Protein AF-A0A7C5DPU6-F1 (afdb_monomer_lite)

Radius of gyration: 11.87 Å; chains: 1; bounding box: 27×28×28 Å

Secondary structure (DSSP, 8-state):
--EEEEE--GGGHHHHHHHHHHHTTT-GGGS-SSHHHHHHHHHHHHHHSGGGEEEEEETTEEEEEEE---

Structure (mmCIF, N/CA/C/O backbone):
data_AF-A0A7C5DPU6-F1
#
_entry.id   AF-A0A7C5DPU6-F1
#
loop_
_atom_site.group_PDB
_atom_site.id
_atom_site.type_symbol
_atom_site.label_atom_id
_atom_site.label_alt_id
_atom_site.label_comp_id
_atom_site.label_asym_id
_atom_site.label_entity_id
_atom_site.label_seq_id
_atom_site.pdbx_PDB_ins_code
_atom_site.Cartn_x
_atom_site.Cartn_y
_atom_site.Cartn_z
_atom_site.occupancy
_atom_site.B_iso_or_equiv
_atom_site.auth_seq_id
_atom_site.auth_comp_id
_atom_site.auth_asym_id
_atom_site.auth_atom_id
_atom_site.pdbx_PDB_model_num
ATOM 1 N N . MET A 1 1 ? -16.571 -13.701 7.722 1.00 68.88 1 MET A N 1
ATOM 2 C CA . MET A 1 1 ? -15.381 -12.861 7.476 1.00 68.88 1 MET A CA 1
ATOM 3 C C . MET A 1 1 ? -15.834 -11.423 7.543 1.00 68.88 1 MET A C 1
ATOM 5 O O . MET A 1 1 ? -16.739 -11.070 6.801 1.00 68.88 1 MET A O 1
ATOM 9 N N . GLU A 1 2 ? -15.279 -10.641 8.460 1.00 87.75 2 GLU A N 1
ATOM 10 C CA . GLU A 1 2 ? -15.584 -9.215 8.572 1.00 87.75 2 GLU A CA 1
ATOM 11 C C . GLU A 1 2 ? -14.461 -8.430 7.896 1.00 87.75 2 GLU A C 1
ATOM 13 O O . GLU A 1 2 ? -13.294 -8.594 8.251 1.00 87.75 2 GLU A O 1
ATOM 18 N N . VAL A 1 3 ? -14.821 -7.630 6.894 1.00 94.50 3 VAL A N 1
ATOM 19 C CA . VAL A 1 3 ? -13.917 -6.676 6.249 1.00 94.50 3 VAL A CA 1
ATOM 20 C C . VAL A 1 3 ? -14.176 -5.316 6.869 1.00 94.50 3 VAL A C 1
ATOM 22 O O . VAL A 1 3 ? -15.320 -4.860 6.893 1.00 94.50 3 VAL A O 1
ATOM 25 N N . ARG A 1 4 ? -13.120 -4.648 7.331 1.00 96.94 4 ARG A N 1
ATOM 26 C CA . ARG A 1 4 ? -13.210 -3.279 7.844 1.00 96.94 4 ARG A CA 1
ATOM 27 C C . ARG A 1 4 ? -12.520 -2.317 6.892 1.00 96.94 4 ARG A C 1
ATOM 29 O O . ARG A 1 4 ? -11.379 -2.550 6.514 1.00 96.94 4 ARG A O 1
ATOM 36 N N . ILE A 1 5 ? -13.190 -1.222 6.547 1.00 97.62 5 ILE A N 1
ATOM 37 C CA . ILE A 1 5 ? -12.587 -0.124 5.785 1.00 97.62 5 ILE A CA 1
ATOM 38 C C . ILE A 1 5 ? -12.228 1.003 6.751 1.00 97.62 5 ILE A C 1
ATOM 40 O O . ILE A 1 5 ? -13.031 1.377 7.609 1.00 97.62 5 ILE A O 1
ATOM 44 N N . ARG A 1 6 ? -11.017 1.545 6.624 1.00 97.06 6 ARG A N 1
ATOM 45 C CA . ARG A 1 6 ? -10.554 2.694 7.414 1.00 97.06 6 ARG A CA 1
ATOM 46 C C . ARG A 1 6 ? -9.491 3.487 6.664 1.00 97.06 6 ARG A C 1
ATOM 48 O O . ARG A 1 6 ? -8.931 2.999 5.690 1.00 97.06 6 ARG A O 1
ATOM 55 N N . LYS A 1 7 ? -9.173 4.685 7.155 1.00 97.38 7 LYS A N 1
ATOM 56 C CA . LYS A 1 7 ? -8.036 5.466 6.651 1.00 97.38 7 LYS A CA 1
ATOM 57 C C . LYS A 1 7 ? -6.708 4.732 6.880 1.00 97.38 7 LYS A C 1
ATOM 59 O O . LYS A 1 7 ? -6.544 4.048 7.901 1.00 97.38 7 LYS A O 1
ATOM 64 N N . VAL A 1 8 ? -5.778 4.903 5.943 1.00 97.19 8 VAL A N 1
ATOM 65 C CA . VAL A 1 8 ? -4.376 4.469 6.068 1.00 97.19 8 VAL A CA 1
ATOM 66 C C . VAL A 1 8 ? -3.708 5.167 7.253 1.00 97.19 8 VAL A C 1
ATOM 68 O O . VAL A 1 8 ? -4.018 6.320 7.567 1.00 97.19 8 VAL A O 1
ATOM 71 N N . ARG A 1 9 ? -2.763 4.484 7.901 1.00 96.19 9 ARG A N 1
ATOM 72 C CA . ARG A 1 9 ? -1.824 5.093 8.849 1.00 96.19 9 ARG A CA 1
ATOM 73 C C . ARG A 1 9 ? -0.427 5.116 8.237 1.00 96.19 9 ARG A C 1
ATOM 75 O O . ARG A 1 9 ? -0.028 4.176 7.564 1.00 96.19 9 ARG A O 1
ATOM 82 N N . GLU A 1 10 ? 0.341 6.157 8.531 1.00 95.81 10 GLU A N 1
ATOM 83 C CA . GLU A 1 10 ? 1.696 6.340 7.987 1.00 95.81 10 GLU A CA 1
ATOM 84 C C . GLU A 1 10 ? 2.638 5.158 8.256 1.00 95.81 10 GLU A C 1
ATOM 86 O O . GLU A 1 10 ? 3.386 4.745 7.376 1.00 95.81 10 GLU A O 1
ATOM 91 N N . GLY A 1 11 ? 2.554 4.556 9.447 1.00 96.44 11 GLY A N 1
ATOM 92 C CA . GLY A 1 11 ? 3.368 3.390 9.809 1.00 96.44 11 GLY A CA 1
ATOM 93 C C . GLY A 1 11 ? 3.051 2.115 9.014 1.00 96.44 11 GLY A C 1
ATOM 94 O O . GLY A 1 11 ? 3.727 1.112 9.195 1.00 96.44 11 GLY A O 1
ATOM 95 N N . GLU A 1 12 ? 2.028 2.132 8.156 1.00 96.38 12 GLU A N 1
ATOM 96 C CA . GLU A 1 12 ? 1.592 0.981 7.357 1.00 96.38 12 GLU A CA 1
ATOM 97 C C . GLU A 1 12 ? 2.094 1.062 5.906 1.00 96.38 12 GLU A C 1
ATOM 99 O O . GLU A 1 12 ? 1.982 0.085 5.171 1.00 96.38 12 GLU A O 1
ATOM 104 N N . LEU A 1 13 ? 2.677 2.189 5.475 1.00 97.94 13 LEU A N 1
ATOM 105 C CA . LEU A 1 13 ? 3.030 2.426 4.067 1.00 97.94 13 LEU A CA 1
ATOM 106 C C . LEU A 1 13 ? 4.021 1.396 3.505 1.00 97.94 13 LEU A C 1
ATOM 108 O O . LEU A 1 13 ? 3.885 0.983 2.358 1.00 97.94 13 LEU A O 1
ATOM 112 N N . GLU A 1 14 ? 4.972 0.926 4.311 1.00 98.12 14 GLU A N 1
ATOM 113 C CA . GLU A 1 14 ? 5.920 -0.120 3.901 1.00 98.12 14 GLU A CA 1
ATOM 114 C C . GLU A 1 14 ? 5.231 -1.479 3.695 1.00 98.12 14 GLU A C 1
ATOM 116 O O . GLU A 1 14 ? 5.543 -2.217 2.761 1.00 98.12 14 GLU A O 1
ATOM 121 N N . GLU A 1 15 ? 4.261 -1.827 4.547 1.00 97.62 15 GLU A N 1
ATOM 122 C CA . GLU A 1 15 ? 3.461 -3.043 4.368 1.00 97.62 15 GLU A CA 1
ATOM 123 C C . GLU A 1 15 ? 2.579 -2.940 3.117 1.00 97.62 15 GLU A C 1
ATOM 125 O O . GLU A 1 15 ? 2.481 -3.901 2.345 1.00 97.62 15 GLU A O 1
ATOM 130 N N . LEU A 1 16 ? 1.987 -1.765 2.887 1.00 98.19 16 LEU A N 1
ATOM 131 C CA . LEU A 1 16 ? 1.178 -1.486 1.705 1.00 98.19 16 LEU A CA 1
ATOM 132 C C . LEU A 1 16 ? 2.010 -1.506 0.419 1.00 98.19 16 LEU A C 1
ATOM 134 O O . LEU A 1 16 ? 1.526 -2.033 -0.578 1.00 98.19 16 LEU A O 1
ATOM 138 N N . ALA A 1 17 ? 3.262 -1.041 0.442 1.00 98.38 17 ALA A N 1
ATOM 139 C CA . ALA A 1 17 ? 4.175 -1.146 -0.696 1.00 98.38 17 ALA A CA 1
ATOM 140 C C . ALA A 1 17 ? 4.420 -2.612 -1.071 1.00 98.38 17 ALA A C 1
ATO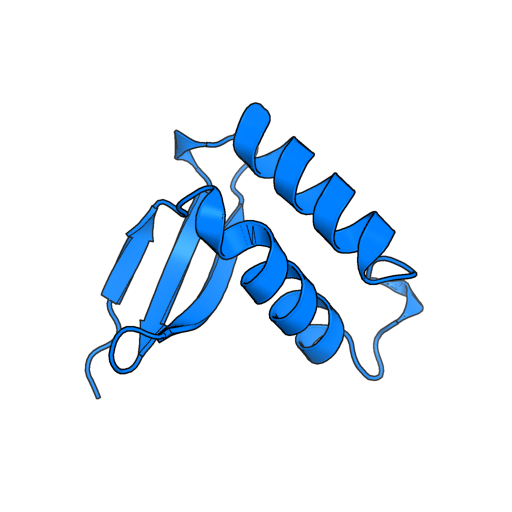M 142 O O . ALA A 1 17 ? 4.252 -3.003 -2.223 1.00 98.38 17 ALA A O 1
ATOM 143 N N . ARG A 1 18 ? 4.699 -3.480 -0.091 1.00 98.31 18 ARG A N 1
ATOM 144 C CA . ARG A 1 18 ? 4.843 -4.922 -0.353 1.00 98.31 18 ARG A CA 1
ATOM 145 C C . ARG A 1 18 ? 3.557 -5.558 -0.873 1.00 98.31 18 ARG A C 1
ATOM 147 O O . ARG A 1 18 ? 3.617 -6.463 -1.704 1.00 98.31 18 ARG A O 1
ATOM 154 N N . LEU A 1 19 ? 2.395 -5.137 -0.370 1.00 98.19 19 LEU A N 1
ATOM 155 C CA . LEU A 1 19 ? 1.098 -5.592 -0.876 1.00 98.19 19 LEU A CA 1
ATOM 156 C C . LEU A 1 19 ? 0.872 -5.146 -2.327 1.00 98.19 19 LEU A C 1
ATOM 158 O O . LEU A 1 19 ? 0.457 -5.962 -3.145 1.00 98.19 19 LEU A O 1
ATOM 162 N N . TYR A 1 20 ? 1.199 -3.895 -2.640 1.00 98.25 20 TYR A N 1
ATOM 163 C CA . TYR A 1 20 ? 1.152 -3.325 -3.980 1.00 98.25 20 TYR A CA 1
ATOM 164 C C . TYR A 1 20 ? 2.035 -4.115 -4.953 1.00 98.25 20 TYR A C 1
ATOM 166 O O . TYR A 1 20 ? 1.536 -4.597 -5.965 1.00 98.25 20 TYR A O 1
ATOM 174 N N . MET A 1 21 ? 3.301 -4.371 -4.603 1.00 98.25 21 MET A N 1
ATOM 175 C CA . MET A 1 21 ? 4.209 -5.154 -5.452 1.00 98.25 21 MET A CA 1
ATOM 176 C C . MET A 1 21 ? 3.659 -6.558 -5.737 1.00 98.25 21 MET A C 1
ATOM 178 O O . MET A 1 21 ? 3.735 -7.037 -6.866 1.00 98.25 21 MET A O 1
ATOM 182 N N . ARG A 1 22 ? 3.052 -7.216 -4.736 1.00 97.81 22 ARG A N 1
ATOM 183 C CA . ARG A 1 22 ? 2.388 -8.518 -4.932 1.00 97.81 22 ARG A CA 1
ATOM 184 C C . ARG A 1 22 ? 1.162 -8.425 -5.840 1.00 97.81 22 ARG A C 1
ATOM 186 O O . ARG A 1 22 ? 0.942 -9.333 -6.631 1.00 97.81 22 ARG A O 1
ATOM 193 N N . ALA A 1 23 ? 0.375 -7.354 -5.736 1.00 97.56 23 ALA A N 1
ATOM 194 C CA . ALA A 1 23 ? -0.814 -7.152 -6.564 1.00 97.56 23 ALA A CA 1
ATOM 195 C C . ALA A 1 23 ? -0.476 -6.982 -8.057 1.00 97.56 23 ALA A C 1
ATOM 197 O O . ALA A 1 23 ? -1.295 -7.327 -8.905 1.00 97.56 23 ALA A O 1
ATOM 198 N N . TYR A 1 24 ? 0.732 -6.500 -8.365 1.00 97.88 24 TYR A N 1
ATOM 199 C CA . TYR A 1 24 ? 1.228 -6.299 -9.728 1.00 97.88 24 TYR A CA 1
ATOM 200 C C . TYR A 1 24 ? 2.129 -7.431 -10.255 1.00 97.88 24 TYR A C 1
ATOM 202 O O . TYR A 1 24 ? 2.677 -7.298 -11.348 1.00 97.88 24 TYR A O 1
ATOM 210 N N . GLN A 1 25 ? 2.275 -8.561 -9.551 1.00 97.06 25 GLN A N 1
ATOM 211 C CA . GLN A 1 25 ? 3.000 -9.721 -10.091 1.00 97.06 25 GLN A CA 1
ATOM 212 C C . GLN A 1 25 ? 2.321 -10.245 -11.370 1.00 97.06 25 GLN A C 1
ATOM 214 O O . GLN A 1 25 ? 1.130 -10.554 -11.369 1.00 97.06 25 GLN A O 1
ATOM 219 N N . GLY A 1 26 ? 3.076 -10.340 -12.467 1.00 98.00 26 GLY A N 1
ATOM 220 C CA . GLY A 1 26 ? 2.572 -10.634 -13.815 1.00 98.00 26 GLY A CA 1
ATOM 221 C C . GLY A 1 26 ? 1.968 -9.432 -14.557 1.00 98.00 26 GLY A C 1
ATOM 222 O O . GLY A 1 26 ? 1.488 -9.580 -15.684 1.00 98.00 26 GLY A O 1
ATOM 223 N N . LEU A 1 27 ? 1.972 -8.248 -13.939 1.00 97.69 27 LEU A N 1
ATOM 224 C CA . LEU A 1 27 ? 1.492 -6.969 -14.469 1.00 97.69 27 LEU A CA 1
ATOM 225 C C . LEU A 1 27 ? 2.524 -5.852 -14.235 1.00 97.69 27 LEU A C 1
ATOM 227 O O . LEU A 1 27 ? 2.158 -4.681 -14.170 1.00 97.69 27 LEU A O 1
ATOM 231 N N . GLU A 1 28 ? 3.810 -6.196 -14.144 1.00 96.75 28 GLU A N 1
ATOM 232 C CA . GLU A 1 28 ? 4.892 -5.318 -13.677 1.00 96.75 28 GLU A CA 1
ATOM 233 C C . GLU A 1 28 ? 4.970 -4.009 -14.469 1.00 96.75 28 GLU A C 1
ATOM 235 O O . GLU A 1 28 ? 5.248 -2.961 -13.904 1.00 96.75 28 GLU A O 1
ATOM 240 N N . ARG A 1 29 ? 4.634 -4.037 -15.767 1.00 97.19 29 ARG A N 1
ATOM 241 C CA . ARG A 1 29 ? 4.599 -2.842 -16.632 1.00 97.19 29 ARG A CA 1
ATOM 242 C C . ARG A 1 29 ? 3.619 -1.749 -16.182 1.00 97.19 29 ARG A C 1
ATOM 244 O O . ARG A 1 29 ? 3.651 -0.657 -16.738 1.00 97.19 29 ARG A O 1
ATOM 251 N N . TYR A 1 30 ? 2.689 -2.079 -15.291 1.00 96.94 30 TYR A N 1
ATOM 252 C CA . TYR A 1 30 ? 1.671 -1.172 -14.765 1.00 96.94 30 TYR A CA 1
ATOM 253 C C . TYR A 1 30 ? 1.913 -0.786 -13.305 1.00 96.94 30 TYR A C 1
ATOM 255 O O . TYR A 1 30 ? 1.181 0.056 -12.786 1.00 96.94 30 TYR A O 1
ATOM 263 N N . GLY A 1 31 ? 2.868 -1.445 -12.649 1.00 96.62 31 GLY A N 1
ATOM 264 C CA . GLY A 1 31 ? 3.239 -1.176 -11.272 1.00 96.62 31 GLY A CA 1
ATOM 265 C C . GLY A 1 31 ? 4.525 -0.358 -11.184 1.00 96.62 31 GLY A C 1
ATOM 266 O O . GLY A 1 31 ? 5.232 -0.177 -12.175 1.00 96.62 31 GLY A O 1
ATOM 267 N N . GLU A 1 32 ? 4.853 0.088 -9.977 1.00 98.00 32 GLU A N 1
ATOM 268 C CA . GLU A 1 32 ? 6.168 0.648 -9.676 1.00 98.00 32 GLU A CA 1
ATOM 269 C C . GLU A 1 32 ? 7.284 -0.392 -9.882 1.00 98.00 32 GLU A C 1
ATOM 271 O O . GLU A 1 32 ? 7.093 -1.584 -9.612 1.00 98.00 32 GLU A O 1
ATOM 276 N N . PRO A 1 33 ? 8.477 0.033 -10.332 1.00 97.06 33 PRO A N 1
ATOM 277 C CA . PRO A 1 33 ? 9.550 -0.882 -10.717 1.00 97.06 33 PRO A CA 1
ATOM 278 C C . PRO A 1 33 ? 10.293 -1.495 -9.519 1.00 97.06 33 PRO A C 1
ATOM 280 O O . PRO A 1 33 ? 11.054 -2.448 -9.693 1.00 97.06 33 PRO A O 1
ATOM 283 N N . SER A 1 34 ? 10.116 -0.956 -8.309 1.00 97.75 34 SER A N 1
ATOM 284 C CA . SER A 1 34 ? 10.773 -1.434 -7.089 1.00 97.75 34 SER A CA 1
ATOM 285 C C . SER A 1 34 ? 9.937 -1.144 -5.837 1.00 97.75 34 SER A C 1
ATOM 287 O O . SER A 1 34 ? 9.046 -0.295 -5.847 1.00 97.75 34 SER A O 1
ATOM 289 N N . GLU A 1 35 ? 10.246 -1.827 -4.727 1.00 97.88 35 GLU A N 1
ATOM 290 C CA . GLU A 1 35 ? 9.618 -1.539 -3.426 1.00 97.88 35 GLU A CA 1
ATOM 291 C C . GLU A 1 35 ? 9.937 -0.113 -2.942 1.00 97.88 35 GLU A C 1
ATOM 293 O O . GLU A 1 35 ? 9.089 0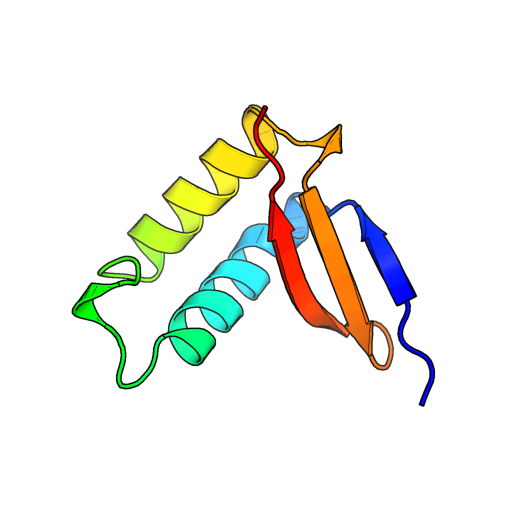.520 -2.322 1.00 97.88 35 GLU A O 1
ATOM 298 N N .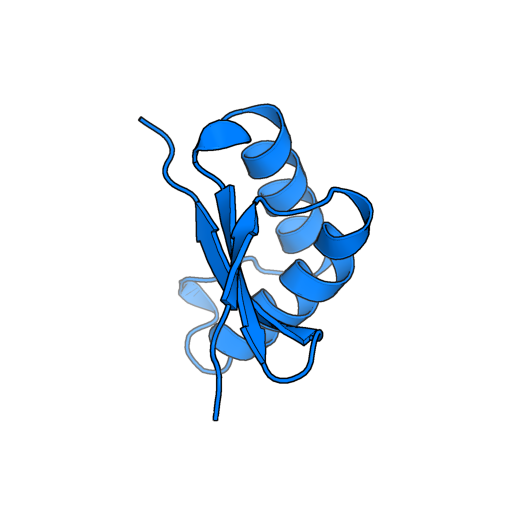 GLU A 1 36 ? 11.117 0.426 -3.261 1.00 98.31 36 GLU A N 1
ATOM 299 C CA . GLU A 1 36 ? 11.514 1.792 -2.889 1.00 98.31 36 GLU A CA 1
ATOM 300 C C . GLU A 1 36 ? 10.695 2.859 -3.633 1.00 98.31 36 GLU A C 1
ATOM 302 O O . GLU A 1 36 ? 10.218 3.816 -3.015 1.00 98.31 36 GLU A O 1
ATOM 307 N N . GLU A 1 37 ? 10.459 2.660 -4.933 1.00 98.50 37 GLU A N 1
ATOM 308 C CA . GLU A 1 37 ? 9.578 3.521 -5.733 1.00 98.50 37 GLU A CA 1
ATOM 309 C C . GLU A 1 37 ? 8.124 3.398 -5.256 1.00 98.50 37 GLU A C 1
ATOM 311 O O . GLU A 1 37 ? 7.458 4.408 -5.034 1.00 98.50 37 GLU A O 1
ATOM 316 N N . ALA A 1 38 ? 7.656 2.182 -4.943 1.00 98.38 38 ALA A N 1
ATOM 317 C CA . ALA A 1 38 ? 6.334 1.966 -4.351 1.00 98.38 38 ALA A CA 1
ATOM 318 C C . ALA A 1 38 ? 6.163 2.678 -2.998 1.00 98.38 38 ALA A C 1
ATOM 320 O O . ALA A 1 38 ? 5.131 3.306 -2.756 1.00 98.38 38 ALA A O 1
ATOM 321 N N . ILE A 1 39 ? 7.164 2.632 -2.114 1.00 98.56 39 ILE A N 1
ATOM 322 C CA . ILE A 1 39 ? 7.136 3.368 -0.840 1.00 98.56 39 ILE A CA 1
ATOM 323 C C . ILE A 1 39 ? 7.077 4.876 -1.099 1.00 98.56 39 ILE A C 1
ATOM 325 O O . ILE A 1 39 ? 6.296 5.579 -0.454 1.00 98.56 39 ILE A O 1
ATOM 329 N N . SER A 1 40 ? 7.886 5.377 -2.033 1.00 98.44 40 SER A N 1
ATOM 330 C CA . SER A 1 40 ? 7.929 6.798 -2.388 1.00 98.44 40 SER A CA 1
ATOM 331 C C . SER A 1 40 ? 6.587 7.276 -2.950 1.00 98.44 40 SER A C 1
ATOM 333 O O . SER A 1 40 ? 6.057 8.292 -2.492 1.00 98.44 40 SER A O 1
ATOM 335 N N . TYR A 1 41 ? 5.979 6.495 -3.842 1.00 97.62 41 TYR A N 1
ATOM 336 C CA . TYR A 1 41 ? 4.651 6.747 -4.392 1.00 97.62 41 TYR A CA 1
ATOM 337 C C . TYR A 1 41 ? 3.564 6.761 -3.308 1.00 97.62 41 TYR A C 1
ATOM 339 O O . TYR A 1 41 ? 2.774 7.702 -3.218 1.00 97.62 41 TYR A O 1
ATOM 347 N N . L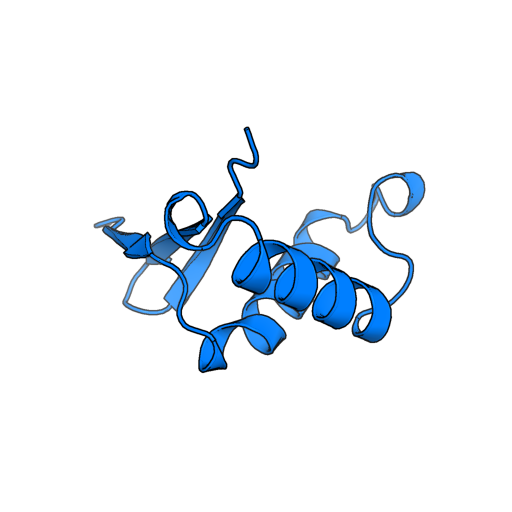EU A 1 42 ? 3.548 5.770 -2.413 1.00 97.75 42 LEU A N 1
ATOM 348 C CA . LEU A 1 42 ? 2.549 5.706 -1.343 1.00 97.75 42 LEU A CA 1
ATOM 349 C C . LEU A 1 42 ? 2.733 6.813 -0.295 1.00 97.75 42 LEU A C 1
ATOM 351 O O . LEU A 1 42 ? 1.742 7.305 0.246 1.00 97.75 42 LEU A O 1
ATOM 355 N N . ARG A 1 43 ? 3.970 7.254 -0.029 1.00 98.00 43 ARG A N 1
ATOM 356 C CA . ARG A 1 43 ? 4.240 8.454 0.785 1.00 98.00 43 ARG A CA 1
ATOM 357 C C . ARG A 1 43 ? 3.688 9.710 0.121 1.00 98.00 43 ARG A C 1
ATOM 359 O O . ARG A 1 43 ? 3.074 10.525 0.807 1.00 98.00 43 ARG A O 1
ATOM 366 N N . TRP A 1 44 ? 3.863 9.849 -1.193 1.00 97.25 44 TRP A N 1
ATOM 367 C CA . TRP A 1 44 ? 3.290 10.958 -1.950 1.00 97.25 44 TRP A CA 1
ATOM 368 C C . TRP A 1 44 ? 1.755 10.951 -1.881 1.00 97.25 44 TRP A C 1
ATOM 370 O O . TRP A 1 44 ? 1.167 11.972 -1.527 1.00 97.25 44 TRP A O 1
ATOM 380 N N . LEU A 1 45 ? 1.102 9.803 -2.091 1.00 96.88 45 LEU A N 1
ATOM 381 C CA . LEU A 1 45 ? -0.354 9.673 -1.932 1.00 96.88 45 LEU A CA 1
ATOM 382 C C . LEU A 1 45 ? -0.807 10.029 -0.511 1.00 96.88 45 LEU A C 1
ATOM 384 O O . LEU A 1 45 ? -1.757 10.781 -0.315 1.00 96.88 45 LEU A O 1
ATOM 388 N N . TYR A 1 46 ? -0.102 9.541 0.508 1.00 96.94 46 TYR A N 1
ATOM 389 C CA . TYR A 1 46 ? -0.434 9.849 1.897 1.00 96.94 46 TYR A CA 1
ATOM 390 C C . TYR A 1 46 ? -0.297 11.337 2.236 1.00 96.94 46 TYR A C 1
ATOM 392 O O . TYR A 1 46 ? -1.086 11.849 3.028 1.00 96.94 46 TYR A O 1
ATOM 400 N N . ALA A 1 47 ? 0.669 12.038 1.639 1.00 96.06 47 ALA A N 1
ATOM 401 C CA . ALA A 1 47 ? 0.844 13.473 1.833 1.00 96.06 47 ALA A CA 1
ATOM 402 C C . ALA A 1 47 ? -0.233 14.306 1.115 1.00 96.06 47 ALA A C 1
ATOM 404 O O . ALA A 1 47 ? -0.698 15.295 1.679 1.00 96.06 47 ALA A O 1
ATOM 405 N N . ASN A 1 48 ? -0.640 13.910 -0.096 1.00 95.06 48 ASN A N 1
ATOM 406 C CA . ASN A 1 48 ? -1.506 14.727 -0.955 1.00 95.06 48 ASN A CA 1
ATOM 407 C C . ASN A 1 48 ? -2.999 14.393 -0.825 1.00 95.06 48 ASN A C 1
ATOM 409 O O . ASN A 1 48 ? -3.825 15.300 -0.785 1.00 95.06 48 ASN A O 1
ATOM 413 N N . CYS A 1 49 ? -3.360 13.117 -0.673 1.00 94.88 49 CYS A N 1
ATOM 414 C CA . CYS A 1 49 ? -4.752 12.663 -0.657 1.00 94.88 49 CYS A CA 1
ATOM 415 C C . CYS A 1 49 ? -5.098 11.851 0.605 1.00 94.88 49 CYS A C 1
ATOM 417 O O . CYS A 1 49 ? -5.874 10.896 0.555 1.00 94.88 49 CYS A O 1
ATOM 419 N N . ARG A 1 50 ? -4.548 12.231 1.771 1.00 93.50 50 ARG A N 1
ATOM 420 C CA . ARG A 1 50 ? -4.728 11.513 3.054 1.00 93.50 50 ARG A CA 1
ATOM 421 C C . ARG A 1 50 ? -6.182 11.180 3.387 1.00 93.50 50 ARG A C 1
ATOM 423 O O . ARG A 1 50 ? -6.481 10.095 3.881 1.00 93.50 50 ARG A O 1
ATOM 430 N N . GLU A 1 51 ? -7.083 12.125 3.142 1.00 94.88 51 GLU A N 1
ATOM 431 C CA . GLU A 1 51 ? -8.509 11.976 3.441 1.00 94.88 51 GLU A CA 1
ATOM 432 C C . GLU A 1 51 ? -9.201 10.966 2.513 1.00 94.88 51 GLU A C 1
ATOM 434 O O . GLU A 1 51 ? -10.180 10.343 2.922 1.00 94.88 51 GLU A O 1
ATOM 439 N N . GLY A 1 52 ? -8.659 10.777 1.307 1.00 96.56 52 GLY A N 1
ATOM 440 C CA . GLY A 1 52 ? -9.110 9.830 0.290 1.00 96.56 52 GLY A CA 1
ATOM 441 C C . GLY A 1 52 ? -8.357 8.496 0.288 1.00 96.56 52 GLY A C 1
ATOM 442 O O . GLY A 1 52 ? -8.596 7.683 -0.603 1.00 96.56 52 GLY A O 1
ATOM 443 N N . PHE A 1 53 ? -7.447 8.256 1.240 1.00 97.50 53 PHE A N 1
ATOM 444 C CA . PHE A 1 53 ? -6.590 7.071 1.252 1.00 97.50 53 PHE A CA 1
ATOM 445 C C . PHE A 1 53 ? -7.052 6.046 2.300 1.00 97.50 53 PHE A C 1
ATOM 447 O O . PHE A 1 53 ? -6.905 6.235 3.514 1.00 97.50 53 PHE A O 1
ATOM 454 N N . PHE A 1 54 ? -7.608 4.931 1.825 1.00 98.00 54 PHE A N 1
ATOM 455 C CA . PHE A 1 54 ? -8.240 3.898 2.644 1.00 98.00 54 PHE A CA 1
ATOM 456 C C . PHE A 1 54 ? -7.585 2.528 2.478 1.00 98.00 54 PHE A C 1
ATOM 458 O O . PHE A 1 54 ? -7.096 2.192 1.404 1.00 98.00 54 PHE A O 1
ATOM 465 N N . VAL A 1 55 ? -7.655 1.707 3.528 1.00 98.12 55 VAL A N 1
ATOM 466 C CA . VAL A 1 55 ? -7.337 0.273 3.505 1.00 98.12 55 VAL A CA 1
ATOM 467 C C . VAL A 1 55 ? -8.576 -0.562 3.796 1.00 98.12 55 VAL A C 1
ATOM 469 O O . VAL A 1 55 ? -9.444 -0.154 4.572 1.00 98.12 55 VAL A O 1
ATOM 472 N N . ALA A 1 56 ? -8.613 -1.758 3.218 1.00 97.88 56 ALA A N 1
ATOM 473 C CA . ALA A 1 56 ? -9.467 -2.851 3.654 1.00 97.88 56 ALA A CA 1
ATOM 474 C C . ALA A 1 56 ? -8.660 -3.788 4.564 1.00 97.88 56 ALA A C 1
ATOM 476 O O . ALA A 1 56 ? -7.567 -4.223 4.199 1.00 97.88 56 ALA A O 1
ATOM 477 N N . GLU A 1 57 ? -9.203 -4.117 5.733 1.00 96.44 57 GLU A N 1
ATOM 478 C CA . GLU A 1 57 ? -8.597 -5.030 6.700 1.00 96.44 57 GLU A CA 1
ATOM 479 C C . GLU A 1 57 ? -9.372 -6.342 6.806 1.00 96.44 57 GLU A C 1
ATOM 481 O O . GLU A 1 57 ? -10.602 -6.343 6.883 1.00 96.44 57 GLU A O 1
ATOM 486 N N . LEU A 1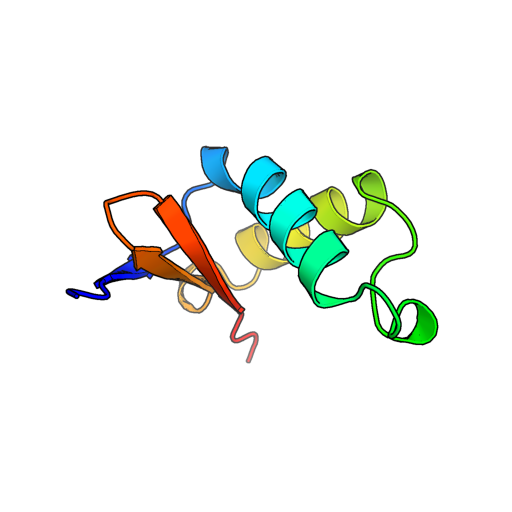 58 ? -8.635 -7.448 6.920 1.00 96.56 58 LEU A N 1
ATOM 487 C CA . LEU A 1 58 ? -9.131 -8.748 7.371 1.00 96.56 58 LEU A CA 1
ATOM 488 C C . LEU A 1 58 ? -8.327 -9.172 8.602 1.00 96.56 58 LEU A C 1
ATOM 490 O O . LEU A 1 58 ? -7.100 -9.205 8.561 1.00 96.56 58 LEU A O 1
ATOM 494 N N . PHE A 1 59 ? -9.010 -9.486 9.707 1.00 92.94 59 PHE A N 1
ATOM 495 C CA . PHE A 1 59 ? -8.370 -9.880 10.976 1.00 92.94 59 PHE A CA 1
ATOM 496 C C . PHE A 1 59 ? -7.295 -8.885 11.464 1.00 92.94 59 PHE A C 1
ATOM 498 O O . PHE A 1 59 ? -6.253 -9.280 11.983 1.00 92.94 59 PHE A O 1
ATOM 505 N N . GLY A 1 60 ? -7.539 -7.584 11.262 1.00 90.94 60 GLY A N 1
ATOM 506 C CA . GLY A 1 60 ? -6.623 -6.508 11.657 1.00 90.94 60 GLY A CA 1
ATOM 507 C C . GLY A 1 60 ? -5.388 -6.344 10.765 1.00 90.94 60 GLY A C 1
ATOM 508 O O . GLY A 1 60 ? -4.483 -5.607 11.142 1.00 90.94 60 GLY A O 1
ATOM 509 N N . ARG A 1 61 ? -5.332 -7.018 9.608 1.00 93.19 61 ARG A N 1
ATOM 510 C CA . ARG A 1 61 ? -4.249 -6.881 8.625 1.00 93.19 61 ARG A CA 1
ATOM 511 C C . ARG A 1 61 ? -4.751 -6.224 7.340 1.00 93.19 61 ARG A C 1
ATOM 513 O O . ARG A 1 61 ? -5.793 -6.658 6.839 1.00 93.19 61 ARG A O 1
ATOM 520 N N . PRO A 1 62 ? -4.034 -5.237 6.778 1.00 96.50 62 PRO A N 1
ATOM 521 C CA . PRO A 1 62 ? -4.346 -4.693 5.461 1.00 96.50 62 PRO A CA 1
ATOM 522 C C . PRO A 1 62 ? -4.279 -5.770 4.368 1.00 96.50 62 PRO A C 1
ATOM 524 O O . PRO A 1 62 ? -3.296 -6.500 4.251 1.00 96.50 62 PRO A O 1
ATOM 527 N N . VAL A 1 63 ? -5.328 -5.865 3.552 1.00 96.94 63 VAL A N 1
ATOM 528 C CA . VAL A 1 63 ? -5.413 -6.798 2.408 1.00 96.94 63 VAL A CA 1
ATOM 529 C C . VAL A 1 63 ? -5.661 -6.101 1.073 1.00 96.94 63 VAL A C 1
ATOM 531 O O . VAL A 1 63 ? -5.574 -6.729 0.024 1.00 96.94 63 VAL A O 1
ATOM 534 N N . GLY A 1 64 ? -5.938 -4.800 1.104 1.00 97.19 64 GLY A N 1
ATOM 535 C CA . GLY A 1 64 ? -6.102 -3.950 -0.068 1.00 97.19 64 GLY A CA 1
ATOM 536 C C . GLY A 1 64 ? -6.145 -2.487 0.347 1.00 97.19 64 GLY A C 1
ATOM 537 O O . GLY A 1 64 ? -6.357 -2.180 1.523 1.00 97.19 64 GLY A O 1
ATOM 538 N N . PHE A 1 65 ? -5.955 -1.586 -0.607 1.00 97.75 65 PHE A N 1
ATOM 539 C CA . PHE A 1 65 ? -6.083 -0.152 -0.386 1.00 97.75 65 PHE A CA 1
ATOM 540 C C . PHE A 1 65 ? -6.577 0.559 -1.643 1.00 97.75 65 PHE A C 1
ATOM 542 O O . PHE A 1 65 ? -6.518 0.010 -2.741 1.00 97.75 65 PHE A O 1
ATOM 549 N N . VAL A 1 66 ? -7.064 1.783 -1.467 1.00 97.38 66 VAL A N 1
ATOM 550 C CA . VAL A 1 66 ? -7.431 2.693 -2.553 1.00 97.38 66 VAL A CA 1
ATOM 551 C C . VAL A 1 66 ? -7.066 4.114 -2.152 1.00 97.38 66 VAL A C 1
ATOM 553 O O . VAL A 1 66 ? -7.306 4.512 -1.012 1.00 97.38 66 VAL A O 1
ATOM 556 N N . ALA A 1 67 ? -6.486 4.864 -3.083 1.00 96.50 67 ALA A N 1
ATOM 557 C CA . ALA A 1 67 ? -6.239 6.289 -2.939 1.00 96.50 67 ALA A CA 1
ATOM 558 C C . ALA A 1 67 ? -7.096 7.043 -3.961 1.00 96.50 67 ALA A C 1
ATOM 560 O O . ALA A 1 67 ? -7.029 6.761 -5.156 1.00 96.50 67 ALA A O 1
ATOM 561 N N . CYS A 1 68 ? -7.921 7.966 -3.476 1.00 94.25 68 CYS A N 1
ATOM 562 C CA . CYS A 1 68 ? -8.737 8.850 -4.301 1.00 94.25 68 CYS A CA 1
ATOM 563 C C . CYS A 1 68 ? -8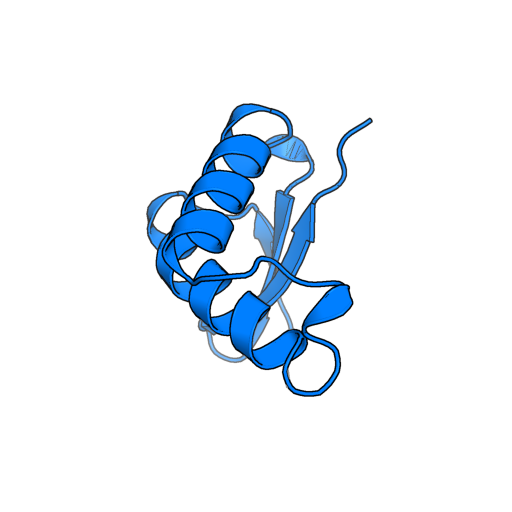.133 10.257 -4.259 1.00 94.25 68 CYS A C 1
ATOM 565 O O . CYS A 1 68 ? -8.338 10.979 -3.281 1.00 94.25 68 CYS A O 1
ATOM 567 N N . ASP A 1 69 ? -7.386 10.610 -5.303 1.00 84.38 69 ASP A N 1
ATOM 568 C CA . ASP A 1 69 ? -6.806 11.940 -5.507 1.00 84.38 69 ASP A CA 1
ATOM 569 C C . ASP A 1 69 ? -7.708 12.740 -6.478 1.00 84.38 69 ASP A C 1
ATOM 571 O O . ASP A 1 69 ? -7.941 12.248 -7.588 1.00 84.38 69 ASP A O 1
ATOM 575 N N . PRO A 1 70 ? -8.330 13.858 -6.048 1.00 74.19 70 PRO A N 1
ATOM 576 C CA . PRO A 1 70 ? -9.298 14.626 -6.842 1.00 74.19 70 PRO A CA 1
ATOM 577 C C . PRO A 1 70 ? -8.695 15.506 -7.948 1.00 74.19 70 PRO A C 1
ATOM 579 O O . PRO A 1 70 ? -7.540 15.963 -7.818 1.00 74.19 70 PRO A O 1
#

pLDDT: mean 95.91, std 4.81, range [68.88, 98.56]

Sequence (70 aa):
MEVRIRKVREGELEELARLYMRAYQGLERYGEPSEEEAISYLRWLYANCREGFFVAELFGRPVGFVACDP

Foldseek 3Di:
DDKDKDFDDLVCLLVVLVLQVVVCVVVCVPGDVDSVRSSVVSVVLCVQQRVQKMFIDDPNDGNDIDGDHD